Protein AF-A0A418YL33-F1 (afdb_monomer)

Nearest PDB structures (foldseek):
  6l7o-assembly1_G  TM=4.992E-01  e=6.551E+00  Thermosynechococcus vestitus BP-1
  6uz7-assembly1_Bh  TM=3.045E-01  e=6.983E+00  Kluyveromyces lactis
  8cdr-assembly1_T  TM=3.103E-01  e=8.457E+00  Saccharomyces cerevisiae

Secondary structure (DSSP, 8-state):
-PBPPHHHHHHHHHHHHHHS-HHHHHHHT-S-HHHHHHHHHHHHHHHHHHHTTSB--------------------PPP-

Foldseek 3Di:
DDEDDPVNLVVLLVVLVVPDDPVLVVQCPDPPPVSNVVSVVVSVVSSCVVCVVDDHDDPPPDPPPPPDPPPPPPDDDDD

Mean predicted aligned error: 13.33 Å

Radius of gyration: 23.35 Å; Cα contacts (8 Å, |Δi|>4): 39; chains: 1; bounding box: 27×69×56 Å

Sequence (79 aa):
MMRIDEDALSLHLEVALASSPRSLLDDLGNVDRHRRNLAVSAIARELVERLRCFDIQFVDQPPSVPAQPTLLLDMGPMG

Solvent-accessible surface area (backbone atoms only — not comparable to full-atom values): 5059 Å² total; per-residue (Å²): 131,53,75,73,51,70,69,60,51,49,52,52,50,51,52,48,60,73,71,46,58,66,73,45,60,54,26,56,74,39,87,51,64,67,54,19,50,51,30,51,51,52,53,51,50,53,43,48,65,72,42,66,88,46,46,89,72,85,73,85,68,69,79,83,68,79,79,72,79,80,73,78,78,84,70,80,82,87,130

Organism: NCBI:txid2304063

pLDDT: mean 77.2, std 16.73, range [46.44, 94.25]

Structure (mmCIF, N/CA/C/O backbone):
data_AF-A0A418YL33-F1
#
_entry.id   AF-A0A418YL33-F1
#
loop_
_atom_site.group_PDB
_atom_site.id
_atom_site.type_symbol
_atom_site.label_atom_id
_atom_site.label_alt_id
_atom_site.label_comp_id
_atom_site.label_asym_id
_atom_site.label_entity_id
_atom_site.label_seq_id
_atom_site.pdbx_PDB_ins_code
_atom_site.Cartn_x
_atom_site.Cartn_y
_atom_site.Cartn_z
_atom_site.occupancy
_atom_site.B_iso_or_equiv
_atom_site.auth_seq_id
_atom_site.auth_comp_id
_atom_site.auth_asym_id
_atom_site.auth_atom_id
_atom_site.pdbx_PDB_model_num
ATOM 1 N N . MET A 1 1 ? -15.095 8.449 14.649 1.00 49.78 1 MET A N 1
ATOM 2 C CA . MET A 1 1 ? -14.321 7.938 13.497 1.00 49.78 1 MET A CA 1
ATOM 3 C C . MET A 1 1 ? -12.904 7.671 13.977 1.00 49.78 1 MET A C 1
ATOM 5 O O . MET A 1 1 ? -12.407 8.466 14.765 1.00 49.78 1 MET A O 1
ATOM 9 N N . MET A 1 2 ? -12.322 6.522 13.627 1.00 55.91 2 MET A N 1
ATOM 10 C CA . MET A 1 2 ? -11.064 6.034 14.206 1.00 55.91 2 MET A CA 1
ATOM 11 C C . MET A 1 2 ? -9.887 6.563 13.378 1.00 55.91 2 MET A C 1
ATOM 13 O O . MET A 1 2 ? -9.797 6.264 12.189 1.00 55.91 2 MET A O 1
ATOM 17 N N . ARG A 1 3 ? -9.035 7.385 14.000 1.00 66.12 3 ARG A N 1
ATOM 18 C CA . ARG A 1 3 ? -7.784 7.872 13.410 1.00 66.12 3 ARG A CA 1
ATOM 19 C C . ARG A 1 3 ? -6.801 6.705 13.368 1.00 66.12 3 ARG A C 1
ATOM 21 O O . ARG A 1 3 ? -6.614 6.056 14.393 1.00 66.12 3 ARG A O 1
ATOM 28 N N . ILE A 1 4 ? -6.215 6.442 12.204 1.00 73.62 4 ILE A N 1
ATOM 29 C CA . ILE A 1 4 ? -5.170 5.428 12.067 1.00 73.62 4 ILE A CA 1
ATOM 30 C C . ILE A 1 4 ? -3.824 6.031 12.481 1.00 73.62 4 ILE A C 1
ATOM 32 O O . ILE A 1 4 ? -3.453 7.108 12.012 1.00 73.62 4 ILE A O 1
ATOM 36 N N . ASP A 1 5 ? -3.138 5.383 13.414 1.00 81.25 5 ASP A N 1
ATOM 37 C CA . ASP A 1 5 ? -1.752 5.694 13.746 1.00 81.25 5 ASP A 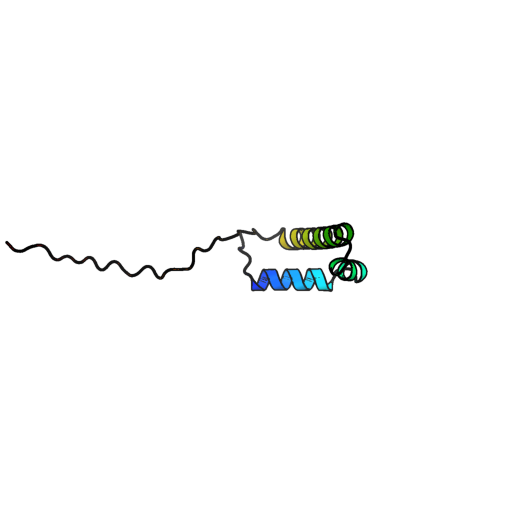CA 1
ATOM 38 C C . ASP A 1 5 ? -0.789 5.081 12.712 1.00 81.25 5 ASP A C 1
ATOM 40 O O . ASP A 1 5 ? -1.167 4.239 11.894 1.00 81.25 5 ASP A O 1
ATOM 44 N N . GLU A 1 6 ? 0.459 5.546 12.713 1.00 82.12 6 GLU A N 1
ATOM 45 C CA . GLU A 1 6 ? 1.473 5.112 11.746 1.00 82.12 6 GLU A CA 1
ATOM 46 C C . GLU A 1 6 ? 1.799 3.615 11.870 1.00 82.12 6 GLU A C 1
ATOM 48 O O . GLU A 1 6 ? 1.976 2.950 10.848 1.00 82.12 6 GLU A O 1
ATOM 53 N N . ASP A 1 7 ? 1.787 3.059 13.086 1.00 84.88 7 ASP A N 1
ATOM 54 C CA . ASP A 1 7 ? 2.069 1.640 13.323 1.00 84.88 7 ASP A CA 1
ATOM 55 C C . ASP A 1 7 ? 0.947 0.760 12.758 1.00 84.88 7 ASP A C 1
ATOM 57 O O . ASP A 1 7 ? 1.201 -0.236 12.076 1.00 84.88 7 ASP A O 1
ATOM 61 N N . ALA A 1 8 ? -0.310 1.161 12.964 1.00 84.00 8 ALA A N 1
ATOM 62 C CA . ALA A 1 8 ? -1.464 0.506 12.365 1.00 84.00 8 ALA A CA 1
ATOM 63 C C . ALA A 1 8 ? -1.423 0.584 10.830 1.00 84.00 8 ALA A C 1
ATOM 65 O O . ALA A 1 8 ? -1.656 -0.423 10.155 1.00 84.00 8 ALA A O 1
ATOM 66 N N . LEU A 1 9 ? -1.085 1.743 10.254 1.00 86.56 9 LEU A N 1
ATOM 67 C CA . LEU A 1 9 ? -0.938 1.889 8.803 1.00 86.56 9 LEU A CA 1
ATOM 68 C C . LEU A 1 9 ? 0.174 0.984 8.253 1.00 86.56 9 LEU A C 1
ATOM 70 O O . LEU A 1 9 ? -0.032 0.308 7.241 1.00 86.56 9 LEU A O 1
ATOM 74 N N . SER A 1 10 ? 1.319 0.941 8.934 1.00 89.25 10 SER A N 1
ATOM 75 C CA . SER A 1 10 ? 2.457 0.085 8.595 1.00 89.25 10 SER A CA 1
ATOM 76 C C . SER A 1 10 ? 2.063 -1.393 8.594 1.00 89.25 10 SER A C 1
ATOM 78 O O . SER A 1 10 ? 2.309 -2.100 7.616 1.00 89.25 10 SER A O 1
ATOM 80 N N . LEU A 1 11 ? 1.329 -1.842 9.616 1.00 90.31 11 LEU A N 1
ATOM 81 C CA . LEU A 1 11 ? 0.809 -3.207 9.684 1.00 90.31 11 LEU A CA 1
ATOM 82 C C . LEU A 1 11 ? -0.137 -3.520 8.514 1.00 90.31 11 LEU A C 1
ATOM 84 O O . LEU A 1 11 ? -0.063 -4.587 7.903 1.00 90.31 11 LEU A O 1
ATOM 88 N N . HIS A 1 12 ? -1.036 -2.597 8.165 1.00 89.50 12 HIS A N 1
ATOM 89 C CA . HIS A 1 12 ? -1.947 -2.796 7.037 1.00 89.50 12 HIS A CA 1
ATOM 90 C C . HIS A 1 12 ? -1.212 -2.869 5.692 1.00 89.50 12 HIS A C 1
ATOM 92 O O . HIS A 1 12 ? -1.621 -3.660 4.834 1.00 89.50 12 HIS A O 1
ATOM 98 N N . LEU A 1 13 ? -0.128 -2.104 5.531 1.00 90.06 13 LEU A N 1
ATOM 99 C CA . LEU A 1 13 ? 0.774 -2.176 4.382 1.00 90.06 13 LEU A CA 1
ATOM 100 C C . LEU A 1 13 ? 1.530 -3.499 4.330 1.00 90.06 13 LEU A C 1
ATOM 102 O O . LEU A 1 13 ? 1.548 -4.134 3.278 1.00 90.06 13 LEU A O 1
ATOM 106 N N . GLU A 1 14 ? 2.099 -3.946 5.445 1.00 93.38 14 GLU A N 1
ATOM 107 C CA . GLU A 1 14 ? 2.799 -5.227 5.518 1.00 93.38 14 GLU A CA 1
ATOM 108 C C . GLU A 1 14 ? 1.878 -6.377 5.104 1.00 93.38 14 GLU A C 1
ATOM 110 O O . GLU A 1 14 ? 2.243 -7.189 4.254 1.00 93.38 14 GLU A O 1
ATOM 115 N N . VAL A 1 15 ? 0.643 -6.406 5.615 1.00 90.31 15 VAL A N 1
ATOM 116 C CA . VAL A 1 15 ? -0.316 -7.453 5.245 1.00 90.31 15 VAL A CA 1
ATOM 117 C C . VAL A 1 15 ? -0.716 -7.359 3.769 1.00 90.31 15 VAL A C 1
ATOM 119 O O . VAL A 1 15 ? -0.842 -8.394 3.114 1.00 90.31 15 VAL A O 1
ATOM 122 N N . ALA A 1 16 ? -0.901 -6.153 3.222 1.00 90.12 16 ALA A N 1
ATOM 123 C CA . ALA A 1 16 ? -1.199 -5.976 1.798 1.00 90.12 16 ALA A CA 1
ATOM 124 C C . ALA A 1 16 ? -0.050 -6.493 0.914 1.00 90.12 16 ALA A C 1
ATOM 126 O O . ALA A 1 16 ? -0.284 -7.217 -0.051 1.00 90.12 16 ALA A O 1
ATOM 127 N N . LEU A 1 17 ? 1.202 -6.207 1.278 1.00 90.62 17 LEU A N 1
ATOM 128 C CA . LEU A 1 17 ? 2.373 -6.711 0.560 1.00 90.62 17 LEU A CA 1
ATOM 129 C C . LEU A 1 17 ? 2.532 -8.229 0.707 1.00 90.62 17 LEU A C 1
ATOM 131 O O . LEU A 1 17 ? 2.798 -8.911 -0.278 1.00 90.62 17 LEU A O 1
ATOM 135 N N . ALA A 1 18 ? 2.325 -8.773 1.907 1.00 91.94 18 ALA A N 1
ATOM 136 C CA . ALA A 1 18 ? 2.457 -10.203 2.183 1.00 91.94 18 ALA A CA 1
ATOM 137 C C . ALA A 1 18 ? 1.386 -11.060 1.487 1.00 91.94 18 ALA A C 1
ATOM 139 O O . ALA A 1 18 ? 1.6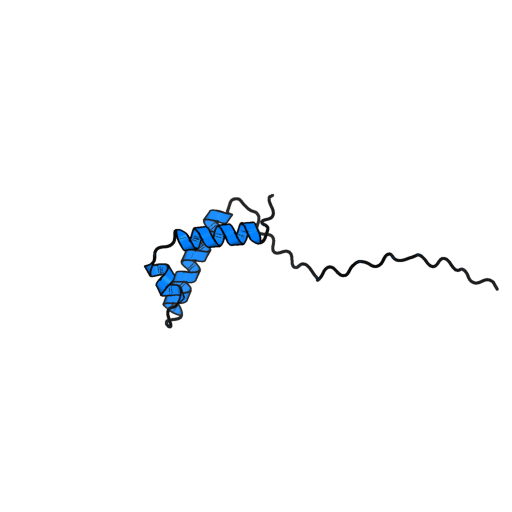29 -12.227 1.184 1.00 91.94 18 ALA A O 1
ATOM 140 N N . SER A 1 19 ? 0.204 -10.492 1.239 1.00 88.88 19 SER A N 1
ATOM 141 C CA . SER A 1 19 ? -0.891 -11.159 0.521 1.00 88.88 19 SER A CA 1
ATOM 142 C C . SER A 1 19 ? -0.890 -10.898 -0.989 1.00 88.88 19 SER A C 1
ATOM 144 O O . SER A 1 19 ? -1.573 -11.607 -1.730 1.00 88.88 19 SER A O 1
ATOM 146 N N . SER A 1 20 ? -0.086 -9.940 -1.459 1.00 90.81 20 SER A N 1
ATOM 147 C CA . SER A 1 20 ? 0.032 -9.617 -2.879 1.00 90.81 20 SER A CA 1
ATOM 148 C C . SER A 1 20 ? 0.682 -10.756 -3.681 1.00 90.81 20 SER A C 1
ATOM 150 O O . SER A 1 20 ? 1.606 -11.422 -3.204 1.00 90.81 20 SER A O 1
ATOM 152 N N . PRO A 1 21 ? 0.278 -10.965 -4.949 1.00 91.50 21 PRO A N 1
ATOM 153 C CA . PRO A 1 21 ? 0.946 -11.913 -5.831 1.00 91.50 21 PRO A CA 1
ATOM 154 C C . PRO A 1 21 ? 2.420 -11.551 -6.029 1.00 91.50 21 PRO A C 1
ATOM 156 O O . PRO A 1 21 ? 2.755 -10.391 -6.270 1.00 91.50 21 PRO A O 1
ATOM 159 N N . ARG A 1 22 ? 3.306 -12.552 -6.040 1.00 89.06 22 ARG A N 1
ATOM 160 C CA . ARG A 1 22 ? 4.750 -12.328 -6.227 1.00 89.06 22 ARG A CA 1
ATOM 161 C C . ARG A 1 22 ? 5.084 -11.584 -7.524 1.00 89.06 22 ARG A C 1
ATOM 163 O O . ARG A 1 22 ? 5.928 -10.702 -7.508 1.00 89.06 22 ARG A O 1
ATOM 170 N N . SER A 1 23 ? 4.350 -11.853 -8.605 1.00 90.75 23 SER A N 1
ATOM 171 C CA . SER A 1 23 ? 4.494 -11.137 -9.880 1.00 90.75 23 SER A CA 1
ATOM 172 C C . SER A 1 23 ? 4.221 -9.634 -9.767 1.00 90.75 23 SER A C 1
ATOM 174 O O . SER A 1 23 ? 4.831 -8.841 -10.474 1.00 90.75 23 SER A O 1
ATOM 176 N N . LEU A 1 24 ? 3.306 -9.239 -8.878 1.00 91.25 24 LEU A N 1
ATOM 177 C CA . LEU A 1 24 ? 2.986 -7.839 -8.613 1.00 91.25 24 LEU A CA 1
ATOM 178 C C . LEU A 1 24 ? 4.126 -7.153 -7.847 1.00 91.25 24 LEU A C 1
ATOM 180 O O . LEU A 1 24 ? 4.478 -6.015 -8.145 1.00 91.25 24 LEU A O 1
ATOM 184 N N . LEU A 1 25 ? 4.719 -7.866 -6.885 1.00 91.50 25 LEU A N 1
ATOM 185 C CA . LEU A 1 25 ? 5.877 -7.396 -6.123 1.00 91.50 25 LEU A CA 1
ATOM 186 C C . LEU A 1 25 ? 7.121 -7.275 -7.012 1.00 91.50 25 LEU A C 1
ATOM 188 O O . LEU A 1 25 ? 7.855 -6.297 -6.904 1.00 91.50 25 LEU A O 1
ATOM 192 N N . ASP A 1 26 ? 7.321 -8.215 -7.935 1.00 92.88 26 ASP A N 1
ATOM 193 C CA . ASP A 1 26 ? 8.398 -8.142 -8.925 1.00 92.88 26 ASP A CA 1
ATOM 194 C C . ASP A 1 26 ? 8.230 -6.904 -9.831 1.00 92.88 26 ASP A C 1
ATOM 196 O O . ASP A 1 26 ? 9.205 -6.223 -10.159 1.00 92.88 26 ASP A O 1
ATOM 200 N N . ASP A 1 27 ? 6.987 -6.550 -10.181 1.00 93.25 27 ASP A N 1
ATOM 201 C CA . ASP A 1 27 ? 6.693 -5.371 -10.997 1.00 93.25 27 ASP A CA 1
ATOM 202 C C . ASP A 1 27 ? 6.934 -4.031 -10.269 1.00 93.25 27 ASP A C 1
ATOM 204 O O . ASP A 1 27 ? 7.182 -3.022 -10.934 1.00 93.25 27 ASP A O 1
ATOM 208 N N . LEU A 1 28 ? 6.967 -3.994 -8.929 1.00 89.88 28 LEU A N 1
ATOM 209 C CA . LEU A 1 28 ? 7.370 -2.792 -8.176 1.00 89.88 28 LEU A CA 1
ATOM 210 C C . LEU A 1 28 ? 8.835 -2.415 -8.418 1.00 89.88 28 LEU A C 1
ATOM 212 O O . LEU A 1 28 ? 9.171 -1.231 -8.486 1.00 89.88 28 LEU A O 1
ATOM 216 N N . GLY A 1 29 ? 9.702 -3.420 -8.558 1.00 89.31 29 GLY A N 1
ATOM 217 C CA . GLY A 1 29 ? 11.123 -3.242 -8.857 1.00 89.31 29 GLY A CA 1
ATOM 218 C C . GLY A 1 29 ? 11.413 -3.020 -10.342 1.00 89.31 29 GLY A C 1
ATOM 219 O O . GLY A 1 29 ? 12.573 -2.866 -10.723 1.00 89.31 29 GLY A O 1
ATOM 220 N N . ASN A 1 30 ? 10.387 -3.018 -11.198 1.00 92.38 30 ASN A N 1
ATOM 221 C CA . ASN A 1 30 ? 10.572 -2.970 -12.639 1.00 92.38 30 ASN A CA 1
ATOM 222 C C . ASN A 1 30 ? 11.119 -1.606 -13.096 1.00 92.38 30 ASN A C 1
ATOM 224 O O . ASN A 1 30 ? 10.707 -0.537 -12.624 1.00 92.38 30 ASN A O 1
ATOM 228 N N . VAL A 1 31 ? 12.045 -1.648 -14.056 1.00 92.69 31 VAL A N 1
ATOM 229 C CA . VAL A 1 31 ? 12.607 -0.458 -14.711 1.00 92.69 31 VAL A CA 1
ATOM 230 C C . VAL A 1 31 ? 11.539 0.242 -15.557 1.00 92.69 31 VAL A C 1
ATOM 232 O O . VAL A 1 31 ? 11.535 1.471 -15.652 1.00 92.69 31 VAL A O 1
ATOM 235 N N . ASP A 1 32 ? 10.595 -0.522 -16.117 1.00 94.19 32 ASP A N 1
ATOM 236 C CA . ASP A 1 32 ? 9.443 0.011 -16.833 1.00 94.19 32 ASP A CA 1
ATOM 237 C C . ASP A 1 32 ? 8.501 0.749 -15.871 1.00 94.19 32 ASP A C 1
ATOM 239 O O . ASP A 1 32 ? 7.800 0.163 -15.038 1.00 94.19 32 ASP A O 1
ATOM 243 N N . ARG A 1 33 ? 8.458 2.075 -16.034 1.00 94.00 33 ARG A N 1
ATOM 244 C CA . ARG A 1 33 ? 7.616 2.975 -15.245 1.00 94.00 33 ARG A CA 1
ATOM 245 C C . ARG A 1 33 ? 6.133 2.633 -15.360 1.00 94.00 33 ARG A C 1
ATOM 247 O O . ARG A 1 33 ? 5.414 2.808 -14.381 1.00 94.00 33 ARG A O 1
ATOM 254 N N . HIS A 1 34 ? 5.658 2.182 -16.518 1.00 93.56 34 HIS A N 1
ATOM 255 C CA . HIS A 1 34 ? 4.250 1.844 -16.699 1.00 93.56 34 HIS A CA 1
ATOM 256 C C . HIS A 1 34 ? 3.880 0.616 -15.865 1.00 93.56 34 HIS A C 1
ATOM 258 O O . HIS A 1 34 ? 2.917 0.660 -15.101 1.00 93.56 34 HIS A O 1
ATOM 264 N N . ARG A 1 35 ? 4.685 -0.451 -15.945 1.00 90.88 35 ARG A N 1
ATOM 265 C CA . ARG A 1 35 ? 4.483 -1.673 -15.148 1.00 90.88 35 ARG A CA 1
ATOM 266 C C . ARG A 1 35 ? 4.572 -1.399 -13.653 1.00 90.88 35 ARG A C 1
ATOM 268 O O . ARG A 1 35 ? 3.679 -1.798 -12.909 1.00 90.88 35 ARG A O 1
ATOM 275 N N . ARG A 1 36 ? 5.569 -0.619 -13.233 1.00 94.25 36 ARG A N 1
ATOM 276 C CA . ARG A 1 36 ? 5.703 -0.193 -11.838 1.00 94.25 36 ARG A CA 1
ATOM 277 C C . ARG A 1 36 ? 4.493 0.604 -11.358 1.00 94.25 36 ARG A C 1
ATOM 279 O O . ARG A 1 36 ? 3.969 0.329 -10.286 1.00 94.25 36 ARG A O 1
ATOM 286 N N . ASN A 1 37 ? 4.010 1.559 -12.152 1.00 93.50 37 ASN A N 1
ATOM 287 C CA . ASN A 1 37 ? 2.834 2.351 -11.786 1.00 93.50 37 ASN A CA 1
ATOM 288 C C . ASN A 1 37 ? 1.570 1.491 -11.661 1.00 93.50 37 ASN A C 1
ATOM 290 O O . ASN A 1 37 ? 0.757 1.741 -10.771 1.00 93.50 37 ASN A O 1
ATOM 294 N N . LEU A 1 38 ? 1.398 0.480 -12.518 1.00 92.94 38 LEU A N 1
ATOM 295 C CA . LEU A 1 38 ? 0.286 -0.464 -12.397 1.00 92.94 38 LEU A CA 1
ATOM 296 C C . LEU A 1 38 ? 0.373 -1.280 -11.102 1.00 92.94 38 LEU A C 1
ATOM 298 O O . LEU A 1 38 ? -0.629 -1.387 -10.398 1.00 92.94 38 LEU A O 1
ATOM 302 N N . ALA A 1 39 ? 1.559 -1.787 -10.756 1.00 92.38 39 ALA A N 1
ATOM 303 C CA . ALA A 1 39 ? 1.779 -2.514 -9.506 1.00 92.38 39 ALA A CA 1
ATOM 304 C C . ALA A 1 39 ? 1.499 -1.636 -8.274 1.00 92.38 39 ALA A C 1
ATOM 306 O O . ALA A 1 39 ? 0.748 -2.035 -7.386 1.00 92.38 39 ALA A O 1
ATOM 307 N N . VAL A 1 40 ? 2.012 -0.399 -8.264 1.00 93.81 40 VAL A N 1
ATOM 308 C CA . VAL A 1 40 ? 1.721 0.590 -7.211 1.00 93.81 40 VAL A CA 1
ATOM 309 C C . VAL A 1 40 ? 0.219 0.856 -7.104 1.00 93.81 40 VAL A C 1
ATOM 311 O O . VAL A 1 40 ? -0.327 0.848 -6.004 1.00 93.81 40 VAL A O 1
ATOM 314 N N . SER A 1 41 ? -0.468 1.058 -8.231 1.00 92.69 41 SER A N 1
ATOM 315 C CA . SER A 1 41 ? -1.912 1.337 -8.240 1.00 92.69 41 SER A CA 1
ATOM 316 C C . SER A 1 41 ? -2.725 0.163 -7.695 1.00 92.69 41 SER A C 1
ATOM 318 O O . SER A 1 41 ? -3.710 0.369 -6.988 1.00 92.6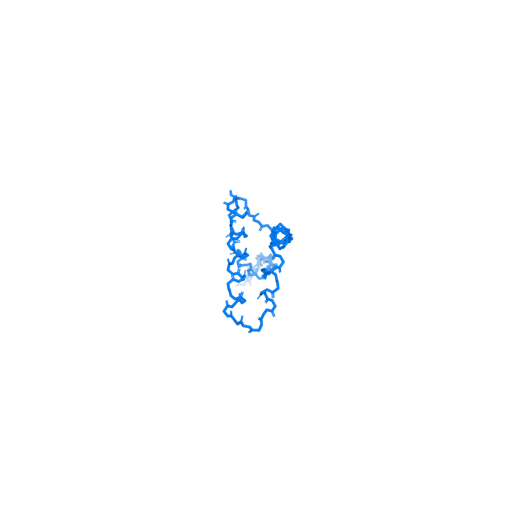9 41 SER A O 1
ATOM 320 N N . ALA A 1 42 ? -2.314 -1.069 -8.001 1.00 92.62 42 ALA A N 1
ATOM 321 C CA . ALA A 1 42 ? -2.964 -2.270 -7.494 1.00 92.62 42 ALA A CA 1
ATOM 322 C C . ALA A 1 42 ? -2.829 -2.388 -5.967 1.00 92.62 42 ALA A C 1
ATOM 324 O O . ALA A 1 42 ? -3.837 -2.571 -5.287 1.00 92.62 42 ALA A O 1
ATOM 325 N N . ILE A 1 43 ? -1.621 -2.190 -5.427 1.00 92.19 43 ILE A N 1
ATOM 326 C CA . ILE A 1 43 ? -1.374 -2.229 -3.974 1.00 92.19 43 ILE A CA 1
ATOM 327 C C . ILE A 1 43 ? -2.117 -1.100 -3.266 1.00 92.19 43 ILE A C 1
ATOM 329 O O . ILE A 1 43 ? -2.750 -1.322 -2.237 1.00 92.19 43 ILE A O 1
ATOM 333 N N . ALA A 1 44 ? -2.094 0.110 -3.830 1.00 89.88 44 ALA A N 1
ATOM 334 C CA . ALA A 1 44 ? -2.823 1.246 -3.279 1.00 89.88 44 ALA A CA 1
ATOM 335 C C . ALA A 1 44 ? -4.331 0.971 -3.208 1.00 89.88 44 ALA A C 1
ATOM 337 O O . ALA A 1 44 ? -4.973 1.290 -2.211 1.00 89.88 44 ALA A O 1
ATOM 338 N N . ARG A 1 45 ? -4.903 0.334 -4.236 1.00 88.94 45 ARG A N 1
ATOM 339 C CA . ARG A 1 45 ? -6.317 -0.050 -4.235 1.00 88.94 45 ARG A CA 1
ATOM 340 C C . ARG A 1 45 ? -6.629 -1.066 -3.139 1.00 88.94 45 ARG A C 1
ATOM 342 O O . ARG A 1 45 ? -7.631 -0.915 -2.447 1.00 88.94 45 ARG A O 1
ATOM 349 N N . GLU A 1 46 ? -5.784 -2.076 -2.971 1.00 88.75 46 GLU A N 1
ATOM 350 C CA . GLU A 1 46 ? -5.956 -3.073 -1.914 1.00 88.75 46 GLU A CA 1
ATOM 351 C C . GLU A 1 46 ? -5.851 -2.448 -0.518 1.00 88.75 46 GLU A C 1
ATOM 353 O O . GLU A 1 46 ? -6.686 -2.711 0.346 1.00 88.75 46 GLU A O 1
ATOM 358 N N . LEU A 1 47 ? -4.891 -1.546 -0.315 1.00 88.88 47 LEU A N 1
ATOM 359 C CA . LEU A 1 47 ? -4.775 -0.755 0.907 1.00 88.88 47 LEU A CA 1
ATOM 360 C C . LEU A 1 47 ? -6.039 0.048 1.196 1.00 88.88 47 LEU A C 1
ATOM 362 O O . LEU A 1 47 ? -6.542 -0.007 2.312 1.00 88.88 47 LEU A O 1
ATOM 366 N N . VAL A 1 48 ? -6.583 0.755 0.205 1.00 86.56 48 VAL A N 1
ATOM 367 C CA . VAL A 1 48 ? -7.816 1.536 0.373 1.00 86.56 48 VAL A CA 1
ATOM 368 C C . VAL A 1 48 ? -8.990 0.639 0.762 1.00 86.56 48 VAL A C 1
ATOM 370 O O . VAL A 1 48 ? -9.732 0.982 1.677 1.00 86.56 48 VAL A O 1
ATOM 373 N N . GLU A 1 49 ? -9.141 -0.534 0.145 1.00 87.06 49 GLU A N 1
ATOM 374 C CA . GLU A 1 49 ? -10.195 -1.483 0.527 1.00 87.06 49 GLU A CA 1
ATOM 375 C C . GLU A 1 49 ? -10.029 -1.993 1.962 1.00 87.06 49 GLU A C 1
ATOM 377 O O . GLU A 1 49 ? -11.008 -2.111 2.700 1.00 87.06 49 GLU A O 1
ATOM 382 N N . ARG A 1 50 ? -8.793 -2.256 2.397 1.00 85.44 50 ARG A N 1
ATOM 383 C CA . ARG A 1 50 ? -8.504 -2.675 3.779 1.00 85.44 50 ARG A CA 1
ATOM 384 C C . ARG A 1 50 ? -8.738 -1.545 4.776 1.00 85.44 50 ARG A C 1
ATOM 386 O O . ARG A 1 50 ? -9.211 -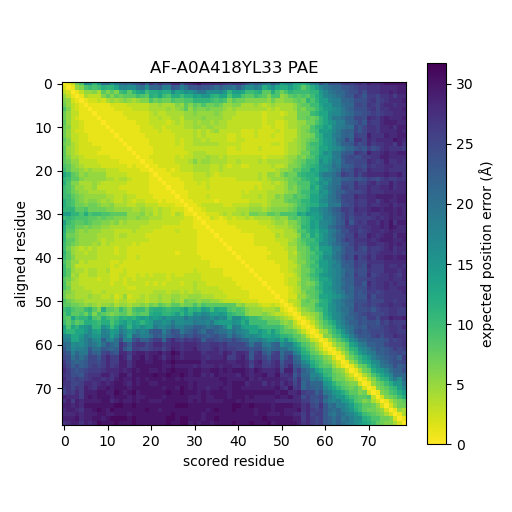1.789 5.885 1.00 85.44 50 ARG A O 1
ATOM 393 N N . LEU A 1 51 ? -8.434 -0.317 4.370 1.00 85.31 51 LEU A N 1
ATOM 394 C CA . LEU A 1 51 ? -8.551 0.878 5.190 1.00 85.31 51 LEU A CA 1
ATOM 395 C C . LEU A 1 51 ? -9.933 1.533 5.120 1.00 85.31 51 LEU A C 1
ATOM 397 O O . LEU A 1 51 ? -10.172 2.480 5.855 1.00 85.31 51 LEU A O 1
ATOM 401 N N . ARG A 1 52 ? -10.872 1.022 4.312 1.00 81.81 52 ARG A N 1
ATOM 402 C CA . ARG A 1 52 ? -12.213 1.612 4.124 1.00 81.81 52 ARG A CA 1
ATOM 403 C C . ARG A 1 52 ? -13.017 1.796 5.416 1.00 81.81 52 ARG A C 1
ATOM 405 O O . ARG A 1 52 ? -13.975 2.559 5.446 1.00 81.81 52 ARG A O 1
ATOM 412 N N . CYS A 1 53 ? -12.669 1.049 6.463 1.00 75.62 53 CYS A N 1
ATOM 413 C CA . CYS A 1 53 ? -13.293 1.134 7.783 1.00 75.62 53 CYS A CA 1
ATOM 414 C C . CYS A 1 53 ? -12.698 2.251 8.663 1.00 75.62 53 CYS A C 1
ATOM 416 O O . CYS A 1 53 ? -13.220 2.511 9.747 1.00 75.62 53 CYS A O 1
ATOM 418 N N . PHE A 1 54 ? -11.617 2.893 8.217 1.00 69.88 54 PHE A N 1
ATOM 419 C CA . PHE A 1 54 ? -10.878 3.932 8.927 1.00 69.88 54 PHE A CA 1
ATOM 420 C C . PHE A 1 54 ? -11.041 5.284 8.228 1.00 69.88 54 PHE A C 1
ATOM 422 O O . PHE A 1 54 ? -11.161 5.360 7.007 1.00 69.88 54 PHE A O 1
ATOM 429 N N . ASP A 1 55 ? -11.027 6.363 9.013 1.00 65.31 55 ASP A N 1
ATOM 430 C CA . ASP A 1 55 ? -10.985 7.724 8.477 1.00 65.31 55 ASP A CA 1
ATOM 431 C C . ASP A 1 55 ? -9.521 8.163 8.397 1.00 65.31 55 ASP A C 1
ATOM 433 O O . ASP A 1 55 ? -8.869 8.375 9.425 1.00 65.31 55 ASP A O 1
ATOM 437 N N . ILE A 1 56 ? -8.972 8.235 7.184 1.00 63.69 56 ILE A N 1
ATOM 438 C CA . ILE A 1 56 ? -7.571 8.609 6.971 1.00 63.69 56 ILE A CA 1
ATOM 439 C C . ILE A 1 56 ? -7.482 10.137 6.993 1.00 63.69 56 ILE A C 1
ATOM 441 O O . ILE A 1 56 ? -7.667 10.799 5.974 1.00 63.69 56 ILE A O 1
ATOM 445 N N . GLN A 1 57 ? -7.194 10.707 8.162 1.00 54.94 57 GLN A N 1
ATOM 446 C CA . GLN A 1 57 ? -6.914 12.137 8.294 1.00 54.94 57 GLN A CA 1
ATOM 447 C C . GLN A 1 57 ? -5.404 12.374 8.267 1.00 54.94 57 GLN A C 1
ATOM 449 O O . GLN A 1 57 ? -4.688 11.979 9.188 1.00 54.94 57 GLN A O 1
ATOM 454 N N . PHE A 1 58 ? -4.921 13.038 7.214 1.00 52.75 58 PHE A N 1
ATOM 455 C CA . PHE A 1 58 ? -3.547 13.527 7.145 1.00 52.75 58 PHE A CA 1
ATOM 456 C C . PHE A 1 58 ? -3.441 14.745 8.063 1.00 52.75 58 PHE A C 1
ATOM 458 O O . PHE A 1 58 ? -3.849 15.849 7.707 1.00 52.75 58 PHE A O 1
ATOM 465 N N . VAL A 1 59 ? -2.975 14.535 9.293 1.00 52.66 59 VAL A N 1
ATOM 466 C CA . VAL A 1 59 ? -2.641 15.660 10.161 1.00 52.66 59 VAL A CA 1
ATOM 467 C C . VAL A 1 59 ? -1.287 16.159 9.696 1.00 52.66 59 VAL A C 1
ATOM 469 O O . VAL A 1 59 ? -0.266 15.566 10.030 1.00 52.66 59 VAL A O 1
ATOM 472 N N . ASP A 1 60 ? -1.295 17.245 8.923 1.00 52.06 60 ASP A N 1
ATOM 473 C CA . ASP A 1 60 ? -0.168 18.174 8.865 1.00 52.06 60 ASP A CA 1
ATOM 474 C C . ASP A 1 60 ? 0.064 18.622 10.309 1.00 52.06 60 ASP A C 1
ATOM 476 O O . ASP A 1 60 ? -0.583 19.542 10.809 1.00 52.06 60 ASP A O 1
ATOM 480 N N . GLN A 1 61 ? 0.866 17.868 11.056 1.00 46.44 61 GLN A N 1
ATOM 481 C CA . GLN A 1 61 ? 1.251 18.262 12.393 1.00 46.44 61 GLN A CA 1
ATOM 482 C C . GLN A 1 61 ? 2.373 19.278 12.175 1.00 46.44 61 GLN A C 1
ATOM 484 O O . GLN A 1 61 ? 3.486 18.864 11.840 1.00 46.44 61 GLN A O 1
ATOM 489 N N . PRO A 1 62 ? 2.137 20.601 12.322 1.00 51.97 62 PRO A N 1
ATOM 490 C CA . PRO A 1 62 ? 3.265 21.499 12.490 1.00 51.97 62 PRO A CA 1
ATOM 491 C C . PRO A 1 62 ? 4.083 20.950 13.666 1.00 51.97 62 PRO A C 1
ATOM 493 O O . PRO A 1 62 ? 3.480 20.441 14.622 1.00 51.97 62 PRO A O 1
ATOM 496 N N . PRO A 1 63 ? 5.429 20.991 13.603 1.00 52.09 63 PRO A N 1
ATOM 497 C CA . PRO A 1 63 ? 6.257 20.501 14.694 1.00 52.09 63 PRO A CA 1
ATOM 498 C C . PRO A 1 63 ? 5.712 21.104 15.980 1.00 52.09 63 PRO A C 1
ATOM 500 O O . PRO A 1 63 ? 5.496 22.315 16.046 1.00 52.09 63 PRO A O 1
ATOM 503 N N . SER A 1 64 ? 5.399 20.241 16.946 1.00 51.84 64 SER A N 1
ATOM 504 C CA . SER A 1 64 ? 4.855 20.624 18.241 1.00 51.84 64 SER A CA 1
ATOM 505 C C . SER A 1 64 ? 5.881 21.510 18.943 1.00 51.84 64 SER A C 1
ATOM 507 O O . SER A 1 64 ? 6.696 21.031 19.727 1.00 51.84 64 SER A O 1
ATOM 509 N N . VAL A 1 65 ? 5.882 22.805 18.627 1.00 56.28 65 VAL A N 1
ATOM 510 C CA . VAL A 1 65 ? 6.604 23.807 19.394 1.00 56.28 65 VAL A CA 1
ATOM 511 C C . VAL A 1 65 ? 5.931 23.772 20.760 1.00 56.28 65 VAL A C 1
ATOM 513 O O . VAL A 1 65 ? 4.717 23.989 20.822 1.00 56.28 65 VAL A O 1
ATOM 516 N N . PRO A 1 66 ? 6.642 23.440 21.849 1.00 49.47 66 PRO A N 1
ATOM 517 C CA . PRO A 1 66 ? 6.048 23.547 23.166 1.00 49.47 66 PRO A CA 1
ATOM 518 C C . PRO A 1 66 ? 5.621 25.003 23.325 1.00 49.47 66 PRO A C 1
ATOM 520 O O . PRO A 1 66 ? 6.460 25.905 23.303 1.00 49.47 66 PRO A O 1
ATOM 523 N N . ALA A 1 67 ? 4.308 25.226 23.402 1.00 56.16 67 ALA A N 1
ATOM 524 C CA . ALA A 1 67 ? 3.741 26.514 23.741 1.00 56.16 67 ALA A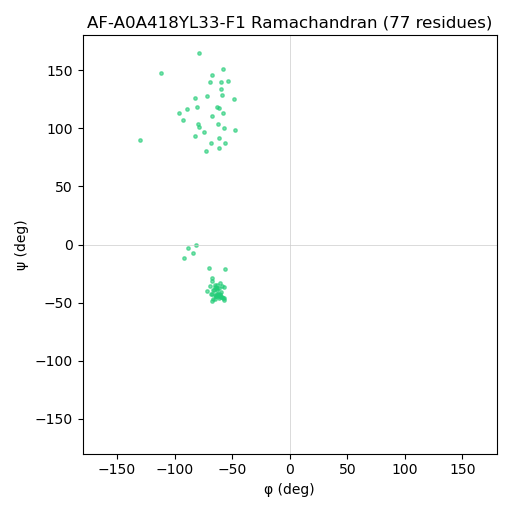 CA 1
ATOM 525 C C . ALA A 1 67 ? 4.321 26.885 25.104 1.00 56.16 67 ALA A C 1
ATOM 527 O O . ALA A 1 67 ? 3.930 26.336 26.135 1.00 56.16 67 ALA A O 1
ATOM 528 N N . GLN A 1 68 ? 5.340 27.741 25.092 1.00 58.62 68 GLN A N 1
ATOM 529 C CA . GLN A 1 68 ? 5.903 28.282 26.312 1.00 58.62 68 GLN A CA 1
ATOM 530 C C . GLN A 1 68 ? 4.754 28.997 27.028 1.00 58.62 68 GLN A C 1
ATOM 532 O O . GLN A 1 68 ? 4.049 29.783 26.386 1.00 58.62 68 GLN A O 1
ATOM 537 N N . PRO A 1 69 ? 4.510 28.7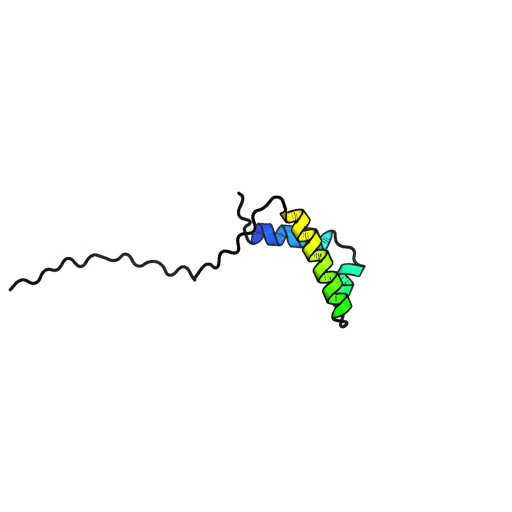10 28.315 1.00 50.28 69 PRO A N 1
ATOM 538 C CA . PRO A 1 69 ? 3.455 29.380 29.045 1.00 50.28 69 PRO A CA 1
ATOM 539 C C . PRO A 1 69 ? 3.788 30.868 29.054 1.00 50.28 69 PRO A C 1
ATOM 541 O O . PRO A 1 69 ? 4.832 31.277 29.563 1.00 50.28 69 PRO A O 1
ATOM 544 N N . THR A 1 70 ? 2.916 31.677 28.453 1.00 54.19 70 THR A N 1
ATOM 545 C CA . THR A 1 70 ? 2.939 33.127 28.606 1.00 54.19 70 THR A CA 1
ATOM 546 C C . THR A 1 70 ? 2.717 33.418 30.085 1.00 54.19 70 THR A C 1
ATOM 548 O O . THR A 1 70 ? 1.586 33.498 30.558 1.00 54.19 70 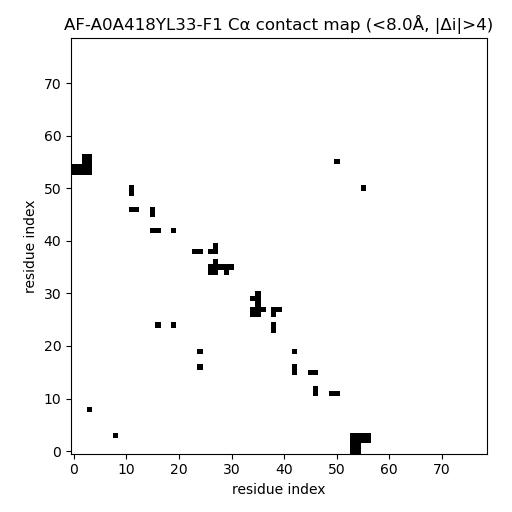THR A O 1
ATOM 551 N N . LEU A 1 71 ? 3.812 33.521 30.838 1.00 55.44 71 LEU A N 1
ATOM 552 C CA . LEU A 1 71 ? 3.808 34.186 32.124 1.00 55.44 71 LEU A CA 1
ATOM 553 C C . LEU A 1 71 ? 3.441 35.634 31.827 1.00 55.44 71 LEU A C 1
ATOM 555 O O . LEU A 1 71 ? 4.240 36.387 31.272 1.00 55.44 71 LEU A O 1
ATOM 559 N N . LEU A 1 72 ? 2.192 35.978 32.133 1.00 59.66 72 LEU A N 1
ATOM 560 C CA . LEU A 1 72 ? 1.739 37.347 32.304 1.00 59.66 72 LEU A CA 1
ATOM 561 C C . LEU A 1 72 ? 2.756 38.052 33.209 1.00 59.66 72 LEU A C 1
ATOM 563 O O . LEU A 1 72 ? 2.723 37.888 34.427 1.00 59.66 72 LEU A O 1
ATOM 567 N N . LEU A 1 73 ? 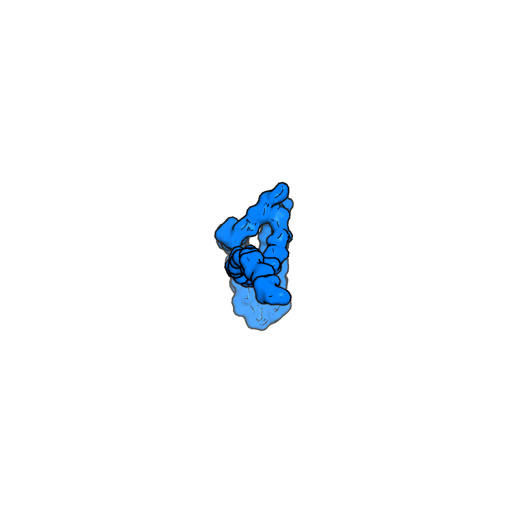3.685 38.804 32.612 1.00 54.19 73 LEU A N 1
ATOM 568 C CA . LEU A 1 73 ? 4.441 39.819 33.330 1.00 54.19 73 LEU A CA 1
ATOM 569 C C . LEU A 1 73 ? 3.472 40.971 33.587 1.00 54.19 73 LEU A C 1
ATOM 571 O O . LEU A 1 73 ? 3.424 41.963 32.863 1.00 54.19 73 LEU A O 1
ATOM 575 N N . ASP A 1 74 ? 2.664 40.787 34.623 1.00 60.12 74 ASP A N 1
ATOM 576 C CA . ASP A 1 74 ? 2.055 41.876 35.359 1.00 60.12 74 ASP A CA 1
ATOM 577 C C . ASP A 1 74 ? 3.178 42.602 36.110 1.00 60.12 74 ASP A C 1
ATOM 579 O O . ASP A 1 74 ? 3.553 42.255 37.228 1.00 60.12 74 ASP A O 1
ATOM 583 N N . MET A 1 75 ? 3.805 43.560 35.432 1.00 59.84 75 MET A N 1
ATOM 584 C CA . MET A 1 75 ? 4.614 44.590 36.072 1.00 59.84 75 MET A CA 1
ATOM 585 C C . MET A 1 75 ? 4.156 45.936 35.528 1.00 59.84 75 MET A C 1
ATOM 587 O O . MET A 1 75 ? 4.640 46.415 34.502 1.00 59.84 75 MET A O 1
ATOM 591 N N . GLY A 1 76 ? 3.179 46.528 36.215 1.00 61.88 76 GLY A N 1
ATOM 592 C CA .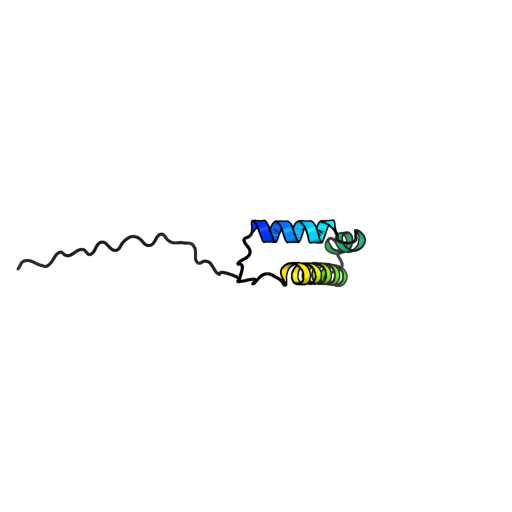 GLY A 1 76 ? 2.801 47.918 35.998 1.00 61.88 76 GLY A CA 1
ATOM 593 C C . GLY A 1 76 ? 3.992 48.862 36.218 1.00 61.88 76 GLY A C 1
ATOM 594 O O . GLY A 1 76 ? 4.878 48.560 37.022 1.00 61.88 76 GLY A O 1
ATOM 595 N N . PRO A 1 77 ? 4.044 50.019 35.543 1.00 67.38 77 PRO A N 1
ATOM 596 C CA . PRO A 1 77 ? 5.006 51.042 35.903 1.00 67.38 77 PRO A CA 1
ATOM 597 C C . PRO A 1 77 ? 4.495 51.844 37.107 1.00 67.38 77 PRO A C 1
ATOM 599 O O . PRO A 1 77 ? 3.457 52.501 37.055 1.00 67.38 77 PRO A O 1
ATOM 602 N N . MET A 1 78 ? 5.268 51.773 38.194 1.00 54.34 78 MET A N 1
ATOM 603 C CA . MET A 1 78 ? 5.377 52.848 39.174 1.00 54.34 78 MET A CA 1
ATOM 604 C C . MET A 1 78 ? 5.898 54.113 38.478 1.00 54.34 78 MET A C 1
ATOM 606 O O . MET A 1 78 ? 6.907 54.034 37.774 1.00 54.34 78 MET A O 1
ATOM 610 N N . GLY A 1 79 ? 5.271 55.263 38.738 1.00 47.81 79 GLY A N 1
ATOM 611 C CA . GLY A 1 79 ? 5.765 56.584 38.332 1.00 47.81 79 GLY A CA 1
ATOM 612 C C . GLY A 1 79 ? 4.683 57.467 37.751 1.00 47.81 79 GLY A C 1
ATOM 613 O O . GLY A 1 79 ? 4.459 57.359 36.528 1.00 47.81 79 GLY A O 1
#